Protein AF-A0A9Q0ZAU6-F1 (afdb_monomer)

Secondary structure (DSSP, 8-state):
------PPEEEEEEEEEE--SPPPS-SS--SSPP-B--EEESSTTSEEEPPPBSSSTTS-EEEEEEEEEEETT--HHHHHHHHHHHH--

Mean predicted aligned error: 9.65 Å

Nearest PDB structures (foldseek):
  1wfj-assembly1_A  TM=6.388E-01  e=2.055E-03  Arabidopsis thaliana
  1dji-assembly2_B  TM=6.305E-01  e=2.304E-02  Rattus norvegicus
  1qas-assembly1_A  TM=6.526E-01  e=6.835E-02  Rattus norvegicus
  3l9b-assembly1_A  TM=6.927E-01  e=8.140E-01  Rattus norvegicus
  4rhz-assembly1_B  TM=2.785E-01  e=6.746E+00  Bacillus thuringiensis

Solvent-accessible surface area (backbone atoms only — not comparable to full-atom values): 5796 Å² total; per-residue (Å²): 133,86,78,78,74,84,74,56,71,42,80,47,75,45,81,45,48,67,54,71,77,51,78,68,94,54,96,59,93,64,95,64,73,45,74,44,67,51,78,49,65,88,47,95,87,54,69,48,70,56,66,75,29,62,75,40,48,41,46,28,61,66,71,42,76,48,78,42,82,40,56,65,82,69,47,74,64,60,54,56,53,54,55,53,61,73,70,69,122

pLDDT: mean 80.07, std 16.52, range [38.56, 97.62]

Sequence (89 aa):
MKTSSLRKAIIMEINLISAQDLMSSTSRPSSKPMQTYVVAYIDPMEKAVSRVDRTGNRTPTWNDKFVFSVDEELSVGDLILAWFWRSIG

Organism: NCBI:txid2511006

InterPro domains:
  IPR000008 C2 domain [PF00168] (12-72)
  IPR000008 C2 domain [PS50004] (1-89)
  IPR035892 C2 domain superfamily [G3DSA:2.60.40.150] (10-85)
  IPR035892 C2 domain superfamily [SSF49562] (8-73)

Radius of gyration: 17.77 Å; Cα contacts (8 Å, |Δi|>4): 116; chains: 1; bounding box: 36×32×55 Å

Foldseek 3Di:
DPDPDPFDKDKDKDFAFKAAQADDPDPDDDPAADWDKDWDDPDPVDIDIFDTFRDCRRIGTGRDMDMDTDGPPDDPVVVVVVVVVVVPD

Structure (mmCIF, N/CA/C/O backbone):
data_AF-A0A9Q0ZAU6-F1
#
_entry.id   AF-A0A9Q0ZAU6-F1
#
loop_
_atom_site.group_PDB
_atom_site.id
_atom_site.type_symbol
_atom_site.label_atom_id
_atom_site.label_alt_id
_atom_site.label_comp_id
_atom_site.label_asym_id
_atom_site.label_entity_id
_atom_site.label_seq_id
_atom_site.pdbx_PDB_ins_code
_atom_sit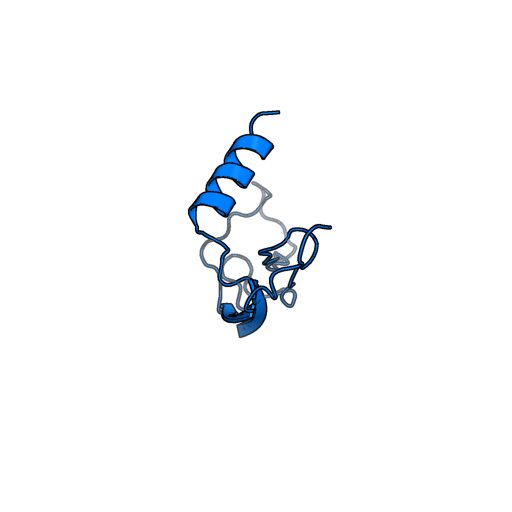e.Cartn_x
_atom_site.Cartn_y
_atom_site.Cartn_z
_atom_site.occupancy
_atom_site.B_iso_or_equiv
_atom_site.auth_seq_id
_atom_site.auth_comp_id
_atom_site.auth_asym_id
_atom_site.auth_atom_id
_atom_site.pdbx_PDB_model_num
ATOM 1 N N . MET A 1 1 ? -13.476 9.405 37.762 1.00 38.56 1 MET A N 1
ATOM 2 C CA . MET A 1 1 ? -13.135 8.114 37.124 1.00 38.56 1 MET A CA 1
ATOM 3 C C . MET A 1 1 ? -13.674 8.157 35.704 1.00 38.56 1 MET A C 1
ATOM 5 O O . MET A 1 1 ? -14.878 8.294 35.552 1.00 38.56 1 MET A O 1
ATOM 9 N N . LYS A 1 2 ? -12.812 8.167 34.678 1.00 42.50 2 LYS A N 1
ATOM 10 C CA . LYS A 1 2 ? -13.266 8.077 33.281 1.00 42.50 2 LYS A CA 1
ATOM 11 C C . LYS A 1 2 ? -13.617 6.616 33.025 1.00 42.50 2 LYS A C 1
ATOM 13 O O . LYS A 1 2 ? -12.729 5.772 33.021 1.00 42.50 2 LYS A O 1
ATOM 18 N N . THR A 1 3 ? -14.902 6.320 32.903 1.00 45.56 3 THR A N 1
ATOM 19 C CA . THR A 1 3 ? -15.393 5.027 32.434 1.00 45.56 3 THR A CA 1
ATOM 20 C C . THR A 1 3 ? -14.882 4.832 31.011 1.00 45.56 3 THR A C 1
ATOM 22 O O . THR A 1 3 ? -15.233 5.591 30.110 1.00 45.56 3 THR A O 1
ATOM 25 N N . SER A 1 4 ? -13.981 3.869 30.812 1.00 53.34 4 SER A N 1
ATOM 26 C CA . SER A 1 4 ? -13.527 3.486 29.479 1.00 53.34 4 SER A CA 1
ATOM 27 C C . SER A 1 4 ? -14.702 2.826 28.767 1.00 53.34 4 SER A C 1
ATOM 29 O O . SER A 1 4 ? -15.021 1.668 29.038 1.00 53.34 4 SER A O 1
ATOM 31 N N . SER A 1 5 ? -15.382 3.582 27.908 1.00 64.06 5 SER A N 1
ATOM 32 C CA . SER A 1 5 ? -16.296 3.005 26.927 1.00 64.06 5 SER A CA 1
ATOM 33 C C . SER A 1 5 ? -15.528 1.941 26.142 1.00 64.06 5 SER A C 1
ATOM 35 O O . SER A 1 5 ? -14.441 2.224 25.630 1.00 64.06 5 SER A O 1
ATOM 37 N N . LEU A 1 6 ? -16.041 0.709 26.106 1.00 64.62 6 LEU A N 1
ATOM 38 C CA . LEU A 1 6 ? -15.524 -0.325 25.217 1.00 64.62 6 LEU A CA 1
ATOM 39 C C . LEU A 1 6 ? -15.874 0.113 23.800 1.00 64.62 6 LEU A C 1
ATOM 41 O O . LEU A 1 6 ? -17.014 -0.028 23.363 1.00 64.62 6 LEU A O 1
ATOM 45 N N . ARG A 1 7 ? -14.898 0.702 23.116 1.00 69.75 7 ARG A N 1
ATOM 46 C CA . ARG A 1 7 ? -15.072 1.120 21.733 1.00 69.75 7 ARG A CA 1
ATOM 47 C C . ARG A 1 7 ? -15.186 -0.118 20.858 1.00 69.75 7 ARG A C 1
ATOM 49 O O . ARG A 1 7 ? -14.379 -1.044 20.972 1.00 69.75 7 ARG A O 1
ATOM 56 N N . LYS A 1 8 ? -16.228 -0.168 20.034 1.00 79.12 8 LYS A N 1
ATOM 57 C CA . LYS A 1 8 ? -16.461 -1.296 19.139 1.00 79.12 8 LYS A CA 1
ATOM 58 C C . LYS A 1 8 ? -15.468 -1.214 17.986 1.00 79.12 8 LYS A C 1
ATOM 60 O O . LYS A 1 8 ? -15.347 -0.183 17.341 1.00 79.12 8 LYS A O 1
ATOM 65 N N . ALA A 1 9 ? -14.748 -2.303 17.747 1.00 83.19 9 ALA A N 1
ATOM 66 C CA . ALA A 1 9 ? -13.823 -2.405 16.631 1.00 83.19 9 ALA A CA 1
ATOM 67 C C . ALA A 1 9 ? -14.521 -3.037 15.421 1.00 83.19 9 ALA A C 1
ATOM 69 O O . ALA A 1 9 ? -15.225 -4.041 15.556 1.00 83.19 9 ALA A O 1
ATOM 70 N N . ILE A 1 10 ? -14.296 -2.470 14.241 1.00 88.50 10 ILE A N 1
ATOM 71 C CA . ILE A 1 10 ? -14.659 -3.052 12.950 1.00 88.50 10 ILE A CA 1
ATOM 72 C C . ILE A 1 10 ? -13.387 -3.446 12.196 1.00 88.50 10 ILE A C 1
ATOM 74 O O . ILE A 1 10 ? -12.334 -2.824 12.340 1.00 88.50 10 ILE A O 1
ATOM 78 N N . ILE A 1 11 ? -13.484 -4.490 11.377 1.00 90.50 11 ILE A N 1
ATOM 79 C CA . ILE A 1 11 ? -12.381 -4.931 10.525 1.00 90.50 11 ILE A CA 1
ATOM 80 C C . ILE A 1 11 ? -12.543 -4.307 9.142 1.00 90.50 11 ILE A C 1
ATOM 82 O O . ILE A 1 11 ? -13.578 -4.469 8.498 1.00 90.50 11 ILE A O 1
ATOM 86 N N . MET A 1 12 ? -11.507 -3.614 8.681 1.00 90.69 12 MET A N 1
ATOM 87 C CA . MET A 1 12 ? -11.421 -3.058 7.337 1.00 90.69 12 MET A CA 1
ATOM 88 C C . MET A 1 12 ? -10.416 -3.858 6.513 1.00 90.69 12 MET A C 1
ATOM 90 O O . MET A 1 12 ? -9.231 -3.898 6.840 1.00 90.69 12 MET A O 1
ATOM 94 N N . GLU A 1 13 ? -10.884 -4.460 5.420 1.00 94.56 13 GLU A N 1
ATOM 95 C CA . GLU A 1 13 ? -10.030 -5.124 4.435 1.00 94.56 13 GLU A CA 1
ATOM 96 C C . GLU A 1 13 ? -9.807 -4.221 3.218 1.00 94.56 13 GLU A C 1
ATOM 98 O O . GLU A 1 13 ? -10.758 -3.757 2.589 1.00 94.56 13 GLU A O 1
ATOM 103 N N . ILE A 1 14 ? -8.546 -4.008 2.848 1.00 93.50 14 ILE A N 1
ATOM 104 C CA . ILE A 1 14 ? -8.145 -3.253 1.660 1.00 93.50 14 ILE A CA 1
ATOM 105 C C . ILE A 1 14 ? -7.418 -4.203 0.714 1.00 93.50 14 ILE A C 1
ATOM 107 O O . ILE A 1 14 ? -6.376 -4.758 1.058 1.00 93.50 14 ILE A O 1
ATOM 111 N N . ASN A 1 15 ? -7.951 -4.369 -0.495 1.00 96.62 15 ASN A N 1
ATOM 112 C CA . ASN A 1 15 ? -7.297 -5.137 -1.551 1.00 96.62 15 ASN A CA 1
ATOM 113 C C . ASN A 1 15 ? -6.458 -4.189 -2.411 1.00 96.62 15 ASN A C 1
ATOM 115 O O . ASN A 1 15 ? -6.991 -3.421 -3.213 1.00 96.62 15 ASN A O 1
ATOM 119 N N . LEU A 1 16 ? -5.142 -4.232 -2.223 1.00 96.44 16 LEU A N 1
ATOM 120 C CA . LEU A 1 16 ? -4.184 -3.460 -2.996 1.00 96.44 16 LEU A CA 1
ATOM 121 C C . LEU A 1 16 ? -3.768 -4.253 -4.235 1.00 96.44 16 LEU A C 1
ATOM 123 O O . LEU A 1 16 ? -2.986 -5.199 -4.159 1.00 96.44 16 LEU A O 1
ATOM 127 N N . ILE A 1 17 ? -4.266 -3.835 -5.393 1.00 97.19 17 ILE A N 1
ATOM 128 C CA . ILE A 1 17 ? -4.033 -4.545 -6.653 1.00 97.19 17 ILE A CA 1
ATOM 129 C C . ILE A 1 17 ? -2.806 -3.970 -7.365 1.00 97.19 17 ILE A C 1
ATOM 131 O O . ILE A 1 17 ? -1.784 -4.644 -7.481 1.00 97.19 17 ILE A O 1
ATOM 135 N N . SER A 1 18 ? -2.870 -2.709 -7.793 1.00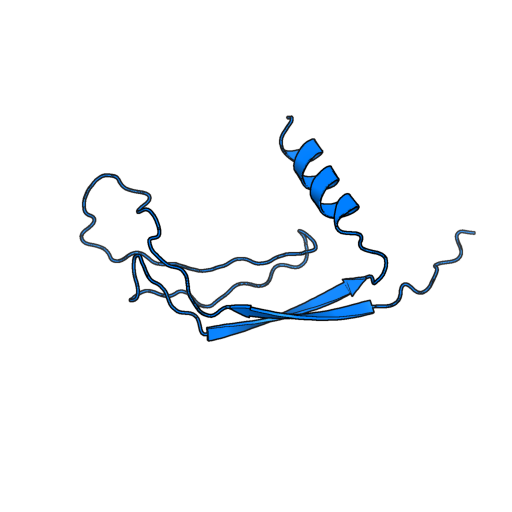 97.31 18 SER A N 1
ATOM 136 C CA . SER A 1 18 ? -1.855 -2.089 -8.654 1.00 97.31 18 SER A CA 1
ATOM 137 C C . SER A 1 18 ? -1.886 -0.564 -8.580 1.00 97.31 18 SER A C 1
ATOM 139 O O . SER A 1 18 ? -2.869 0.016 -8.118 1.00 97.31 18 SER A O 1
ATOM 141 N N . ALA A 1 19 ? -0.858 0.085 -9.127 1.00 96.25 19 ALA A N 1
ATOM 142 C CA . ALA A 1 19 ? -0.885 1.503 -9.481 1.00 96.25 19 ALA A CA 1
ATOM 143 C C . ALA A 1 19 ? -0.608 1.681 -10.979 1.00 96.25 19 ALA A C 1
ATOM 145 O O . ALA A 1 19 ? -0.092 0.777 -11.635 1.00 96.25 19 ALA A O 1
ATOM 146 N N . GLN A 1 20 ? -0.969 2.841 -11.522 1.00 95.38 20 GLN A N 1
ATOM 147 C CA . GLN A 1 20 ? -0.815 3.154 -12.941 1.00 95.38 20 GLN A CA 1
ATOM 148 C C . GLN A 1 20 ? -0.161 4.522 -13.108 1.00 95.38 20 GLN A C 1
ATOM 150 O O . GLN A 1 20 ? -0.348 5.413 -12.280 1.00 95.38 20 GLN A O 1
ATOM 155 N N . ASP A 1 21 ? 0.620 4.657 -14.177 1.00 93.00 21 ASP A N 1
ATOM 156 C CA . ASP A 1 21 ? 1.245 5.904 -14.618 1.00 93.00 21 ASP A CA 1
ATOM 157 C C . ASP A 1 21 ? 2.051 6.669 -13.559 1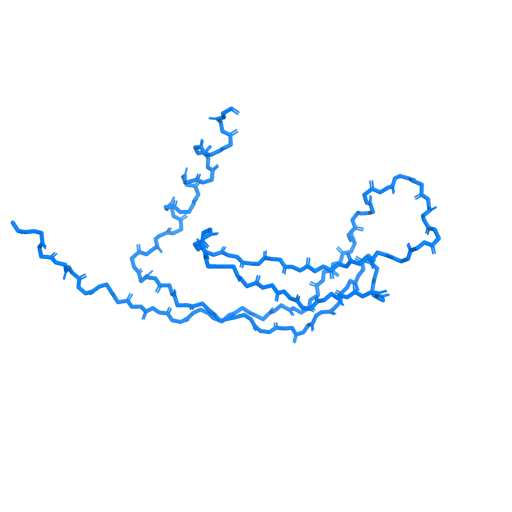.00 93.00 21 ASP A C 1
ATOM 159 O O . ASP A 1 21 ? 2.169 7.895 -13.628 1.00 93.00 21 ASP A O 1
ATOM 163 N N . LEU A 1 22 ? 2.691 5.956 -12.625 1.00 91.06 22 LEU A N 1
ATOM 164 C CA . LEU A 1 22 ? 3.513 6.583 -11.592 1.00 91.06 22 LEU A CA 1
ATOM 165 C C . LEU A 1 22 ? 4.589 7.479 -12.214 1.00 91.06 22 LEU A C 1
ATOM 167 O O . LEU A 1 22 ? 5.312 7.089 -13.138 1.00 91.06 22 LEU A O 1
ATOM 171 N N . MET A 1 23 ? 4.702 8.699 -11.691 1.00 88.19 23 MET A N 1
ATOM 172 C CA . MET A 1 23 ? 5.759 9.612 -12.095 1.00 88.19 23 MET A CA 1
ATOM 173 C C . MET A 1 23 ? 7.089 9.121 -11.536 1.00 88.19 23 MET A C 1
ATOM 175 O O . MET A 1 23 ? 7.231 8.852 -10.343 1.00 88.19 23 MET A O 1
ATOM 179 N N . SER A 1 24 ? 8.082 9.029 -12.414 1.00 78.75 24 SER A N 1
ATOM 180 C CA . SER A 1 24 ? 9.461 8.835 -11.989 1.00 78.75 24 SER A CA 1
ATOM 181 C C . SER A 1 24 ? 9.904 10.056 -11.183 1.00 78.75 24 SER A C 1
ATOM 183 O O . SER A 1 24 ? 9.736 11.189 -11.631 1.00 78.75 24 SER A O 1
ATOM 185 N N . SER A 1 25 ? 10.509 9.831 -10.015 1.00 72.31 25 SER A N 1
ATOM 186 C CA . SER A 1 25 ? 11.091 10.904 -9.197 1.00 72.31 25 SER A CA 1
ATOM 187 C C . SER A 1 25 ? 12.284 11.589 -9.874 1.00 72.31 25 SER A C 1
ATOM 189 O O . SER A 1 25 ? 12.688 12.678 -9.473 1.00 72.31 25 SER A O 1
ATOM 191 N N . THR A 1 26 ? 12.841 10.971 -10.918 1.00 71.56 26 THR A N 1
ATOM 192 C CA . THR A 1 26 ? 13.877 11.553 -11.770 1.00 71.56 26 THR A CA 1
ATOM 193 C C . THR A 1 26 ? 13.298 11.978 -13.115 1.00 71.56 26 THR A C 1
ATOM 195 O O . THR A 1 26 ? 12.643 11.191 -13.802 1.00 71.56 26 THR A O 1
ATOM 198 N N . SER A 1 27 ? 13.608 13.213 -13.518 1.00 67.94 27 SER A N 1
ATOM 199 C CA . SER A 1 27 ? 13.343 13.754 -14.857 1.00 67.94 27 SER A CA 1
ATOM 200 C C . SER A 1 27 ? 14.258 13.161 -15.935 1.00 67.94 27 SER A C 1
ATOM 202 O O . SER A 1 27 ? 13.975 13.295 -17.124 1.00 67.94 27 SER A O 1
ATOM 204 N N . ARG A 1 28 ? 15.353 12.490 -15.544 1.00 66.94 28 ARG A N 1
ATOM 205 C CA . ARG A 1 28 ? 16.233 11.745 -16.455 1.00 66.94 28 ARG A CA 1
ATOM 206 C C . ARG A 1 28 ? 15.868 10.262 -16.492 1.00 66.94 28 ARG A C 1
ATOM 208 O O . ARG A 1 28 ? 15.598 9.704 -15.426 1.00 66.94 28 ARG A O 1
ATOM 215 N N . PRO A 1 29 ? 15.966 9.605 -17.662 1.00 64.12 29 PRO A N 1
ATOM 216 C CA . PRO A 1 29 ? 15.876 8.153 -17.756 1.00 64.12 29 PRO A CA 1
ATOM 217 C C . PRO A 1 29 ? 16.910 7.506 -16.828 1.00 64.12 29 PRO A C 1
ATOM 219 O O . PRO A 1 29 ? 18.114 7.694 -17.006 1.00 64.12 29 PRO A O 1
ATOM 222 N N . SER A 1 30 ? 16.456 6.772 -15.813 1.00 70.56 30 SER A N 1
ATOM 223 C CA . SER A 1 30 ? 17.337 5.928 -15.012 1.00 70.56 30 SER A CA 1
ATOM 224 C C . SER A 1 30 ? 17.484 4.570 -15.685 1.00 70.56 30 SER A C 1
ATOM 226 O O . SER A 1 30 ? 16.503 3.966 -16.105 1.00 70.56 30 SER A O 1
ATOM 228 N N . SER A 1 31 ? 18.708 4.044 -15.732 1.00 74.75 31 SER A N 1
ATOM 229 C CA . SER A 1 31 ? 18.951 2.654 -16.141 1.00 74.75 31 SER A CA 1
ATOM 230 C C . SER A 1 31 ? 18.441 1.635 -15.115 1.00 74.75 31 SER A C 1
ATOM 232 O O . SER A 1 31 ? 18.317 0.453 -15.424 1.00 74.75 31 SER A O 1
ATOM 234 N N . LYS A 1 32 ? 18.148 2.080 -13.885 1.00 82.25 32 LYS A N 1
ATOM 235 C CA . LYS A 1 32 ? 17.584 1.245 -12.821 1.00 82.25 32 LYS A CA 1
ATOM 236 C C . LYS A 1 32 ? 16.050 1.271 -12.879 1.00 82.25 32 LYS A C 1
ATOM 238 O O . LYS A 1 32 ? 15.494 2.368 -12.991 1.00 82.25 32 LYS A O 1
ATOM 243 N N . PRO A 1 33 ? 15.377 0.111 -12.760 1.00 82.94 33 PRO A N 1
ATOM 244 C CA . PRO A 1 33 ? 13.923 0.055 -12.655 1.00 82.94 33 PRO A CA 1
ATOM 245 C C . PRO A 1 33 ? 13.446 0.705 -11.351 1.00 82.94 33 PRO A C 1
ATOM 247 O O . PRO A 1 33 ? 14.143 0.653 -10.331 1.00 82.94 33 PRO A O 1
ATOM 250 N N . MET A 1 34 ? 12.254 1.307 -11.378 1.00 89.06 34 MET A N 1
ATOM 251 C CA . MET A 1 34 ? 11.610 1.808 -10.163 1.00 89.06 34 MET A CA 1
ATOM 252 C C . MET A 1 34 ? 11.321 0.645 -9.209 1.00 89.06 34 MET A C 1
ATOM 254 O O . MET A 1 34 ? 10.880 -0.425 -9.626 1.00 89.06 34 MET A O 1
ATOM 258 N N . GLN A 1 35 ? 11.569 0.874 -7.920 1.00 92.62 35 GLN A N 1
ATOM 259 C CA . GLN A 1 35 ? 11.171 -0.027 -6.844 1.00 92.62 35 GLN A CA 1
ATOM 260 C C . GLN A 1 35 ? 10.030 0.640 -6.095 1.00 92.62 35 GLN A C 1
ATOM 262 O O . GLN A 1 35 ? 10.214 1.710 -5.515 1.00 92.62 35 GLN A O 1
ATOM 267 N N . THR A 1 36 ? 8.849 0.043 -6.155 1.00 94.19 36 THR A N 1
ATOM 268 C CA . THR A 1 36 ? 7.617 0.675 -5.685 1.00 94.19 36 THR A CA 1
ATOM 269 C C . THR A 1 36 ? 6.945 -0.190 -4.634 1.00 94.19 36 THR A C 1
ATOM 271 O O . THR A 1 36 ? 6.933 -1.419 -4.701 1.00 94.19 36 THR A O 1
ATOM 274 N N . TYR A 1 37 ? 6.408 0.466 -3.620 1.00 96.69 37 TYR A N 1
ATOM 275 C CA . TYR A 1 37 ? 5.674 -0.161 -2.535 1.00 96.69 37 TYR A CA 1
ATOM 276 C C . TYR A 1 37 ? 4.650 0.837 -2.012 1.00 96.69 37 TYR A C 1
ATOM 278 O O . TYR A 1 37 ? 4.763 2.044 -2.240 1.00 96.69 37 TYR A O 1
ATOM 286 N N . VAL A 1 38 ? 3.654 0.322 -1.312 1.00 96.81 38 VAL A N 1
ATOM 287 C CA . VAL A 1 38 ? 2.593 1.099 -0.689 1.00 96.81 38 VAL A CA 1
ATOM 288 C C . VAL A 1 38 ? 2.744 1.005 0.814 1.00 96.81 38 VAL A C 1
ATOM 290 O O . VAL A 1 38 ? 3.015 -0.061 1.364 1.00 96.81 38 VAL A O 1
ATOM 293 N N . VAL A 1 39 ? 2.535 2.137 1.473 1.00 95.44 39 VAL A N 1
ATOM 294 C CA . VAL A 1 39 ? 2.324 2.207 2.914 1.00 95.44 39 VAL A CA 1
ATOM 295 C C . VAL A 1 39 ? 0.897 2.687 3.120 1.00 95.44 39 VAL A C 1
ATOM 297 O O . VAL A 1 39 ? 0.550 3.781 2.681 1.00 95.44 39 VAL A O 1
ATOM 300 N N . ALA A 1 40 ? 0.079 1.872 3.773 1.00 91.88 40 ALA A N 1
ATOM 301 C CA . ALA A 1 40 ? -1.283 2.219 4.151 1.00 91.88 40 ALA A CA 1
ATOM 302 C C . ALA A 1 40 ? -1.361 2.324 5.674 1.00 91.88 40 ALA A C 1
ATOM 304 O O . ALA A 1 40 ? -0.807 1.487 6.384 1.00 91.88 40 ALA A O 1
ATOM 305 N N . TYR A 1 41 ? -2.027 3.353 6.184 1.00 88.94 41 TYR A N 1
ATOM 306 C CA . TYR A 1 41 ? -2.217 3.538 7.618 1.00 88.94 41 TYR A CA 1
ATOM 307 C C . TYR A 1 41 ? -3.491 4.326 7.889 1.00 88.94 41 TYR A C 1
ATOM 309 O O . TYR A 1 41 ? -3.855 5.217 7.122 1.00 88.94 41 TYR A O 1
ATOM 317 N N . ILE A 1 42 ? -4.149 3.976 8.990 1.00 83.50 42 ILE A N 1
ATOM 318 C CA . ILE A 1 42 ? -5.334 4.670 9.513 1.00 83.50 42 ILE A CA 1
ATOM 319 C C . ILE A 1 42 ? -4.944 5.377 10.813 1.00 83.50 42 ILE A C 1
ATOM 321 O O . ILE A 1 42 ? -5.209 6.564 10.975 1.00 83.50 42 ILE A O 1
ATOM 325 N N . ASP A 1 43 ? -4.202 4.679 11.675 1.00 78.25 43 ASP A N 1
ATOM 326 C CA . ASP A 1 43 ? -3.421 5.261 12.763 1.00 78.25 43 ASP A CA 1
ATOM 327 C C . ASP A 1 43 ? -1.955 5.396 12.299 1.00 78.25 43 ASP A C 1
ATOM 329 O O . ASP A 1 43 ? -1.383 4.417 11.815 1.00 78.25 43 ASP A O 1
ATOM 333 N N . PRO A 1 44 ? -1.309 6.569 12.428 1.00 74.12 44 PRO A N 1
ATOM 334 C CA . PRO A 1 44 ? 0.115 6.735 12.136 1.00 74.12 44 PRO A CA 1
ATOM 335 C C . PRO A 1 44 ? 1.056 5.738 12.837 1.00 74.12 44 PRO A C 1
ATOM 337 O O . PRO A 1 44 ? 2.181 5.561 12.359 1.00 74.12 44 PRO A O 1
ATOM 340 N N . MET A 1 45 ? 0.631 5.127 13.948 1.00 77.88 45 MET A N 1
ATOM 341 C CA . MET A 1 45 ? 1.370 4.091 14.677 1.00 77.88 45 MET A CA 1
ATOM 342 C C . MET A 1 45 ? 1.192 2.689 14.080 1.00 77.88 45 MET A C 1
ATOM 344 O O . MET A 1 45 ? 2.096 1.868 14.198 1.00 77.88 45 MET A O 1
ATOM 348 N N . GLU A 1 46 ? 0.095 2.439 13.363 1.00 82.88 46 GLU A N 1
ATOM 349 C CA . GLU A 1 46 ? -0.253 1.136 12.787 1.00 82.88 46 GLU A CA 1
ATOM 350 C C . GLU A 1 46 ? -0.204 1.197 11.255 1.00 82.88 46 GLU A C 1
ATOM 352 O O . GLU A 1 46 ? -1.190 1.477 10.563 1.00 82.88 46 GLU A O 1
ATOM 357 N N . LYS A 1 47 ? 0.990 0.949 10.707 1.00 89.94 47 LYS A N 1
ATOM 358 C CA . LYS A 1 47 ? 1.249 0.972 9.261 1.00 89.94 47 LYS A CA 1
ATOM 359 C C . LYS A 1 47 ? 1.274 -0.440 8.685 1.00 89.94 47 LYS A C 1
ATOM 361 O O . LYS A 1 47 ? 2.047 -1.279 9.140 1.00 89.94 47 LYS A O 1
ATOM 366 N N . ALA A 1 48 ? 0.527 -0.663 7.608 1.00 93.19 48 ALA A N 1
ATOM 367 C CA . ALA A 1 48 ? 0.699 -1.813 6.729 1.00 93.19 48 ALA A CA 1
ATOM 368 C C . ALA A 1 48 ? 1.585 -1.431 5.539 1.00 93.19 48 ALA A C 1
ATOM 370 O O . ALA A 1 48 ? 1.478 -0.330 4.992 1.00 93.19 48 ALA A O 1
ATOM 371 N N . VAL A 1 49 ? 2.465 -2.342 5.130 1.00 95.81 49 VAL A N 1
ATOM 372 C CA . VAL A 1 49 ? 3.408 -2.119 4.029 1.00 95.81 49 VAL A CA 1
ATOM 373 C C . VAL A 1 49 ? 3.281 -3.261 3.032 1.00 95.81 49 VAL A C 1
ATOM 375 O O . VAL A 1 49 ? 3.272 -4.428 3.424 1.00 95.81 49 VAL A O 1
ATOM 378 N N . SER A 1 50 ? 3.171 -2.929 1.747 1.00 97.25 50 SER A N 1
ATOM 379 C CA . SER A 1 50 ? 3.143 -3.926 0.676 1.00 97.25 50 SER A CA 1
ATOM 380 C C . SER A 1 50 ? 4.518 -4.554 0.474 1.00 97.25 50 SER A C 1
ATOM 382 O O . SER A 1 50 ? 5.553 -4.062 0.936 1.00 97.25 50 SER A O 1
ATOM 384 N N . ARG A 1 51 ? 4.561 -5.602 -0.342 1.00 96.81 51 ARG A N 1
ATOM 385 C CA . ARG A 1 51 ? 5.821 -6.039 -0.948 1.00 96.81 51 ARG A CA 1
ATOM 386 C C . ARG A 1 51 ? 6.374 -4.954 -1.877 1.00 96.81 51 ARG A C 1
ATOM 388 O O . ARG A 1 51 ? 5.649 -4.080 -2.351 1.00 96.81 51 ARG A O 1
ATOM 395 N N . VAL A 1 52 ? 7.672 -5.025 -2.159 1.00 96.75 52 VAL A N 1
ATOM 396 C CA . VAL A 1 52 ? 8.303 -4.160 -3.164 1.00 96.75 52 VAL A CA 1
ATOM 397 C C . VAL A 1 52 ? 8.123 -4.786 -4.544 1.00 96.75 52 VAL A C 1
ATOM 399 O O . VAL A 1 52 ? 8.689 -5.848 -4.812 1.00 96.75 52 VAL A O 1
ATOM 402 N N . ASP A 1 53 ? 7.397 -4.104 -5.425 1.00 96.12 53 ASP A N 1
ATOM 403 C CA . ASP A 1 53 ? 7.406 -4.376 -6.859 1.00 96.12 53 ASP A CA 1
ATOM 404 C C . ASP A 1 53 ? 8.686 -3.772 -7.455 1.00 96.12 53 ASP A C 1
ATOM 406 O O . ASP A 1 53 ? 9.014 -2.603 -7.232 1.00 96.12 53 ASP A O 1
ATOM 410 N N . ARG A 1 54 ? 9.444 -4.595 -8.184 1.00 94.19 54 ARG A N 1
ATOM 411 C CA . ARG A 1 54 ? 10.708 -4.207 -8.834 1.00 94.19 54 ARG A CA 1
ATOM 412 C C . ARG A 1 54 ? 10.626 -4.260 -10.361 1.00 94.19 54 ARG A C 1
ATOM 414 O O . ARG A 1 54 ? 11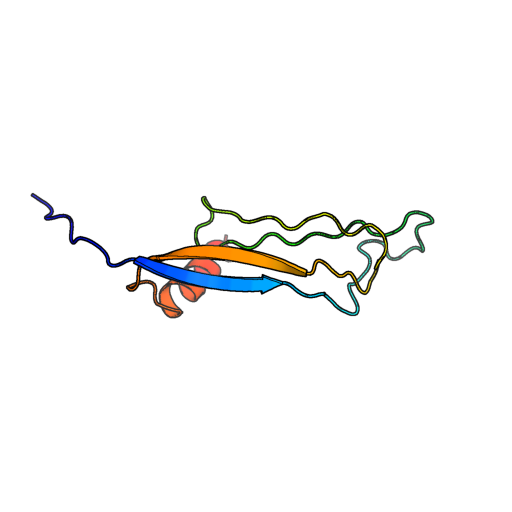.643 -4.083 -11.027 1.00 94.19 54 ARG A O 1
ATOM 421 N N . THR A 1 55 ? 9.454 -4.574 -10.904 1.00 91.88 55 THR A N 1
ATOM 422 C CA . THR A 1 55 ? 9.277 -5.028 -12.291 1.00 91.88 55 THR A CA 1
ATOM 423 C C . THR A 1 55 ? 8.238 -4.217 -13.045 1.00 91.88 55 THR A C 1
ATOM 425 O O . THR A 1 55 ? 8.466 -3.883 -14.202 1.00 91.88 55 THR A O 1
ATOM 428 N N . GLY A 1 56 ? 7.124 -3.863 -12.408 1.00 89.19 56 GLY A N 1
ATOM 429 C CA . GLY A 1 56 ? 6.048 -3.100 -13.028 1.00 89.19 56 GLY A CA 1
ATOM 430 C C . GLY A 1 56 ? 6.384 -1.624 -13.241 1.00 89.19 56 GLY A C 1
ATOM 431 O O . GLY A 1 56 ? 5.713 -0.962 -14.024 1.00 89.19 56 GLY A O 1
ATOM 432 N N . ASN A 1 57 ? 7.463 -1.109 -12.640 1.00 89.69 57 ASN A N 1
ATOM 433 C CA . ASN A 1 57 ? 8.000 0.231 -12.896 1.00 89.69 57 ASN A CA 1
ATOM 434 C C . ASN A 1 57 ? 6.947 1.338 -12.665 1.00 89.69 57 ASN A C 1
ATOM 436 O O . ASN A 1 57 ? 6.608 1.628 -11.520 1.00 89.69 57 ASN A O 1
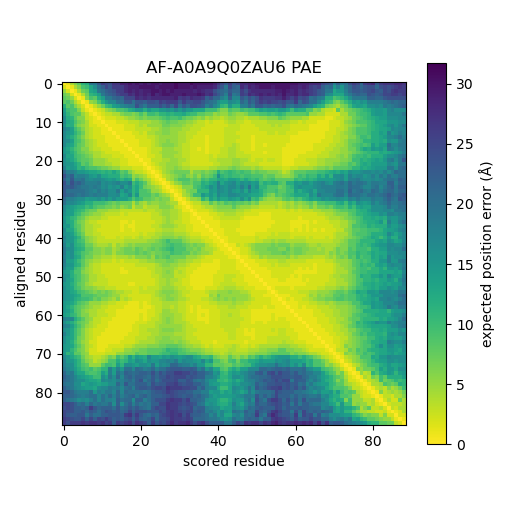ATOM 440 N N . ARG A 1 58 ? 6.406 1.934 -13.736 1.00 91.56 58 ARG A N 1
ATOM 441 C CA . ARG A 1 58 ? 5.342 2.948 -13.657 1.00 91.56 58 ARG A CA 1
ATOM 442 C C . ARG A 1 58 ? 3.950 2.349 -13.432 1.00 91.56 58 ARG A C 1
ATOM 444 O O . ARG A 1 58 ? 3.032 3.074 -13.066 1.00 91.56 58 ARG A O 1
ATOM 451 N N . THR A 1 59 ? 3.805 1.045 -13.643 1.00 94.81 59 THR A N 1
ATOM 452 C CA . THR A 1 59 ? 2.564 0.272 -13.525 1.00 94.81 59 THR A CA 1
ATOM 453 C C . THR A 1 59 ? 2.774 -0.950 -12.613 1.00 94.81 59 THR A C 1
ATOM 455 O O . THR A 1 59 ? 2.725 -2.091 -13.085 1.00 94.81 59 THR A O 1
ATOM 458 N N . PRO A 1 60 ? 3.114 -0.751 -11.326 1.00 96.69 60 PRO A N 1
ATOM 459 C CA . PRO A 1 60 ? 3.396 -1.851 -10.406 1.00 96.69 60 PRO A CA 1
ATOM 460 C C . PRO A 1 6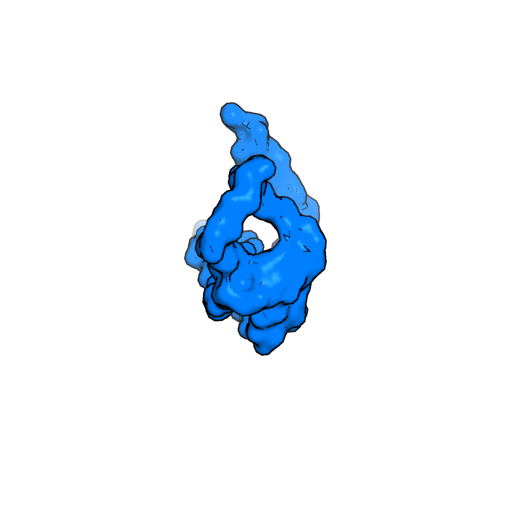0 ? 2.146 -2.629 -10.004 1.00 96.69 60 PRO A C 1
ATOM 462 O O . PRO A 1 60 ? 1.041 -2.083 -9.972 1.00 96.69 60 PRO A O 1
ATOM 465 N N . THR A 1 61 ? 2.336 -3.901 -9.653 1.00 97.00 61 THR A N 1
ATOM 466 C CA . THR A 1 61 ? 1.274 -4.787 -9.159 1.00 97.00 61 THR A CA 1
ATOM 467 C C . THR A 1 61 ? 1.724 -5.466 -7.869 1.00 97.00 61 THR A C 1
ATOM 469 O O . THR A 1 61 ? 2.797 -6.060 -7.816 1.00 97.00 61 THR A O 1
ATOM 472 N N . TRP A 1 62 ? 0.886 -5.410 -6.833 1.00 97.62 62 TRP A N 1
ATOM 473 C CA . TRP A 1 62 ? 1.170 -6.019 -5.530 1.00 97.62 62 TRP A CA 1
ATOM 474 C C . TRP A 1 62 ? 0.285 -7.227 -5.252 1.00 97.62 62 TRP A C 1
ATOM 476 O O . TRP A 1 62 ? 0.794 -8.265 -4.838 1.00 97.62 62 TRP A O 1
ATOM 486 N N . ASN A 1 63 ? -1.019 -7.113 -5.527 1.00 96.56 63 ASN A N 1
ATOM 487 C CA . ASN A 1 63 ? -2.022 -8.113 -5.147 1.00 96.56 63 ASN A CA 1
ATOM 488 C C . ASN A 1 63 ? -1.948 -8.491 -3.656 1.00 96.56 63 ASN A C 1
ATOM 490 O O . ASN A 1 63 ? -2.100 -9.656 -3.282 1.00 96.56 63 ASN A O 1
ATOM 494 N N . ASP A 1 64 ? -1.700 -7.494 -2.809 1.00 96.69 64 ASP A N 1
ATOM 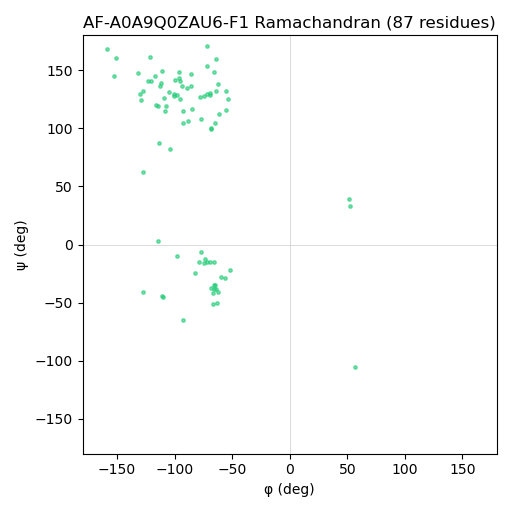495 C CA . ASP A 1 64 ? -1.618 -7.653 -1.363 1.00 96.69 64 ASP A CA 1
ATOM 496 C C . ASP A 1 64 ? -2.975 -7.295 -0.727 1.00 96.69 64 ASP A C 1
ATOM 498 O O . ASP A 1 64 ? -3.706 -6.429 -1.213 1.00 96.69 64 ASP A O 1
ATOM 502 N N . LYS A 1 65 ? -3.318 -7.942 0.390 1.00 96.44 65 LYS A N 1
ATOM 503 C CA . LYS A 1 65 ? -4.474 -7.575 1.219 1.00 96.44 65 LYS A CA 1
ATOM 504 C C . LYS A 1 65 ? -3.979 -6.973 2.528 1.00 96.44 65 LYS A C 1
ATOM 506 O O . LYS A 1 65 ? -3.223 -7.619 3.250 1.00 96.44 65 LYS A O 1
ATOM 511 N N . PHE A 1 66 ?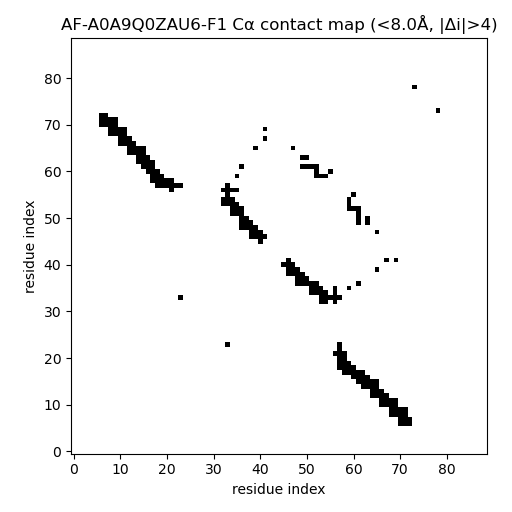 -4.446 -5.774 2.853 1.00 95.19 66 PHE A N 1
ATOM 51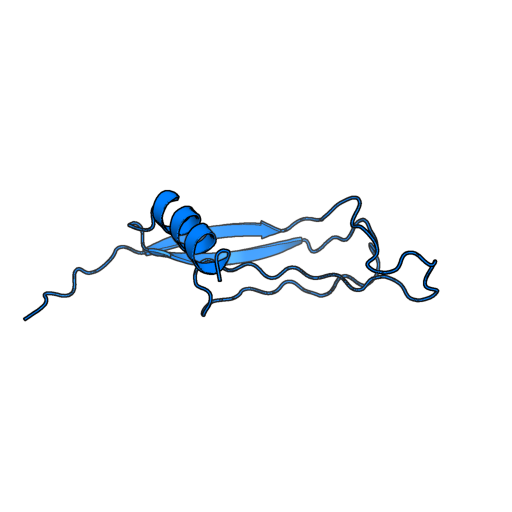2 C CA . PHE A 1 66 ? -4.263 -5.176 4.171 1.00 95.19 66 PHE A CA 1
ATOM 513 C C . PHE A 1 66 ? -5.524 -5.348 5.003 1.00 95.19 66 PHE A C 1
ATOM 515 O O . PHE A 1 66 ? -6.635 -5.247 4.488 1.00 95.19 66 PHE A O 1
ATOM 522 N N . VAL A 1 67 ? -5.340 -5.607 6.292 1.00 92.94 67 VAL A N 1
ATOM 523 C CA . VAL A 1 67 ? -6.429 -5.767 7.251 1.00 92.94 67 VAL A CA 1
ATOM 524 C C . VAL A 1 67 ? -6.132 -4.858 8.429 1.00 92.94 67 VAL A C 1
ATOM 526 O O . VAL A 1 67 ? -5.060 -4.952 9.023 1.00 92.94 67 VAL A O 1
ATOM 529 N N . PHE A 1 68 ? -7.074 -3.980 8.752 1.00 90.31 68 PHE A N 1
ATOM 530 C CA . PHE A 1 68 ? -6.979 -3.055 9.873 1.00 90.31 68 PHE A CA 1
ATOM 531 C C . PHE A 1 68 ? -8.136 -3.292 10.838 1.00 90.31 68 PHE A C 1
ATOM 533 O O . PHE A 1 68 ? -9.269 -3.504 10.410 1.00 90.31 68 PHE A O 1
ATOM 540 N N . SER A 1 69 ? -7.856 -3.217 12.137 1.00 87.88 69 SER A N 1
ATOM 541 C CA . SER A 1 69 ? -8.887 -3.073 13.162 1.00 87.88 69 SER A CA 1
ATOM 542 C C . SER A 1 69 ? -9.067 -1.586 13.422 1.00 87.88 69 SER A C 1
ATOM 544 O O . SER A 1 69 ? -8.134 -0.932 13.884 1.00 87.88 69 SER A O 1
ATOM 546 N N . VAL A 1 70 ? -10.238 -1.046 13.108 1.00 85.31 70 VAL A N 1
ATOM 547 C CA . VAL A 1 70 ? -10.541 0.376 13.281 1.00 85.31 70 VAL A CA 1
ATOM 548 C C . VAL A 1 70 ? -11.671 0.545 14.277 1.00 85.31 70 VAL A C 1
ATOM 550 O O . VAL A 1 70 ? -12.566 -0.288 14.374 1.00 85.31 70 VAL A O 1
ATOM 553 N N . ASP A 1 71 ? -11.606 1.613 15.052 1.00 84.44 71 ASP A N 1
ATOM 554 C CA . ASP A 1 71 ? -12.676 1.986 15.964 1.00 84.44 71 ASP A CA 1
ATOM 555 C C . ASP A 1 71 ? -13.904 2.456 15.163 1.00 84.44 71 ASP A C 1
ATOM 557 O O . ASP A 1 71 ? -13.777 3.258 14.239 1.00 84.44 71 ASP A O 1
ATOM 561 N N . GLU A 1 72 ? -15.083 1.919 15.481 1.00 77.00 72 GLU A N 1
ATOM 562 C CA . GLU A 1 72 ? -16.352 2.207 14.798 1.00 77.00 72 GLU A CA 1
ATOM 563 C C . GLU A 1 72 ? -16.726 3.692 14.871 1.00 77.00 72 GLU A C 1
ATOM 565 O O . GLU A 1 72 ? -17.385 4.204 13.969 1.00 77.00 72 GLU A O 1
ATOM 570 N N . GLU A 1 73 ? -16.282 4.395 15.916 1.00 74.69 73 GLU A N 1
ATOM 571 C CA . GLU A 1 73 ? -16.529 5.830 16.075 1.00 74.69 73 GLU A CA 1
ATOM 572 C C . GLU A 1 73 ? -15.626 6.708 15.192 1.00 74.69 73 GLU A C 1
ATOM 574 O O . GLU A 1 73 ? -15.835 7.920 15.139 1.00 74.69 73 GLU A O 1
ATOM 579 N N . LEU A 1 74 ? -14.640 6.141 14.480 1.00 70.12 74 LEU A N 1
ATOM 580 C CA . LEU A 1 74 ? -13.789 6.912 13.571 1.00 70.12 74 LEU A CA 1
ATOM 581 C C . LEU A 1 74 ? -14.619 7.471 12.414 1.00 70.12 74 LEU A C 1
ATOM 583 O O . LEU A 1 74 ? -14.972 6.764 11.467 1.00 70.12 74 LEU A O 1
ATOM 587 N N . SER A 1 75 ? -14.895 8.773 12.465 1.00 62.53 75 SER A N 1
ATOM 588 C CA . SER A 1 75 ? -15.580 9.468 11.387 1.00 62.53 75 SER A CA 1
ATOM 589 C C . SER A 1 75 ? -14.587 9.921 10.312 1.00 62.53 75 SER A C 1
ATOM 591 O O . SER A 1 75 ? -13.453 10.316 10.588 1.00 62.53 75 SER A O 1
ATOM 593 N N . VAL A 1 76 ? -15.023 9.929 9.048 1.00 58.88 76 VAL A N 1
ATOM 594 C CA . VAL A 1 76 ? -14.237 10.478 7.922 1.00 58.88 76 VAL A CA 1
ATOM 595 C C . VAL A 1 76 ? -13.842 11.946 8.176 1.00 58.88 76 VAL A C 1
ATOM 597 O O . VAL A 1 76 ? -12.793 12.397 7.714 1.00 58.88 76 VAL A O 1
ATOM 600 N N . GLY A 1 77 ? -14.650 12.681 8.949 1.00 56.88 77 GLY A N 1
ATOM 601 C CA . GLY A 1 77 ? -14.368 14.058 9.354 1.00 56.88 77 GLY A CA 1
ATOM 602 C C . GLY A 1 77 ? -13.152 14.185 10.274 1.00 56.88 77 GLY A C 1
ATOM 603 O O . GLY A 1 77 ? -12.350 15.099 10.084 1.00 56.88 77 GLY A O 1
ATOM 604 N N . ASP A 1 78 ? -12.956 13.242 11.197 1.00 60.34 78 ASP A N 1
ATOM 605 C CA . ASP A 1 78 ? -11.806 13.248 12.112 1.00 60.34 78 ASP A CA 1
ATOM 606 C C . ASP A 1 78 ? -10.484 13.041 11.365 1.00 60.34 78 ASP A C 1
ATOM 608 O O . ASP A 1 78 ? -9.472 13.670 11.682 1.00 60.34 78 ASP A O 1
ATOM 612 N N . LEU A 1 79 ? -10.506 12.224 10.307 1.00 60.66 79 LEU A N 1
ATOM 613 C CA . LEU A 1 79 ? -9.349 12.016 9.440 1.00 60.66 79 LEU A CA 1
ATOM 614 C C . LEU A 1 79 ? -9.007 13.298 8.665 1.00 60.66 79 LEU A C 1
ATOM 616 O O . LEU A 1 79 ? -7.867 13.755 8.715 1.00 60.66 79 LEU A O 1
ATOM 620 N N . ILE A 1 80 ? -9.977 13.923 7.987 1.00 59.75 80 ILE A N 1
ATOM 621 C CA . ILE A 1 80 ? -9.730 15.115 7.150 1.00 59.75 80 ILE A CA 1
ATOM 622 C C . ILE A 1 80 ? -9.207 16.299 7.983 1.00 59.75 80 ILE A C 1
ATOM 624 O O . ILE A 1 80 ? -8.271 16.983 7.560 1.00 59.75 80 ILE A O 1
ATOM 628 N N . LEU A 1 81 ? -9.755 16.524 9.180 1.00 55.50 81 LEU A N 1
ATOM 629 C CA . LEU A 1 81 ? -9.324 17.621 10.055 1.00 55.50 81 LEU A CA 1
ATOM 630 C C . LEU A 1 81 ? -7.910 17.405 10.615 1.00 55.50 81 LEU A C 1
ATOM 632 O O . LEU A 1 81 ? -7.129 18.359 10.690 1.00 55.50 81 LEU A O 1
ATOM 636 N N . ALA A 1 82 ? -7.544 16.161 10.942 1.00 60.31 82 ALA A N 1
ATOM 637 C CA . ALA A 1 82 ? -6.190 15.824 11.379 1.00 60.31 82 ALA A CA 1
ATOM 638 C C . ALA A 1 82 ? -5.144 16.066 10.276 1.00 60.31 82 ALA A C 1
ATOM 640 O O . ALA A 1 82 ? -4.047 16.557 10.556 1.00 60.31 82 ALA A O 1
ATOM 641 N N . TRP A 1 83 ? -5.482 15.769 9.017 1.00 57.75 83 TRP A N 1
ATOM 642 C CA . TRP A 1 83 ? -4.629 16.081 7.866 1.00 57.75 83 TRP A CA 1
ATOM 643 C C . TRP A 1 83 ? -4.487 17.591 7.640 1.00 57.75 83 TRP A C 1
ATOM 645 O O . TRP A 1 83 ? -3.374 18.058 7.393 1.00 57.75 83 TRP A O 1
ATOM 655 N N . PHE A 1 84 ? -5.575 18.358 7.779 1.00 55.09 84 PHE A N 1
ATOM 656 C CA . PHE A 1 84 ? -5.548 19.810 7.590 1.00 55.09 84 PHE A CA 1
ATOM 657 C C . PHE A 1 84 ? -4.635 20.495 8.616 1.00 55.09 84 PHE A C 1
ATOM 659 O O . PHE A 1 84 ? -3.725 21.214 8.221 1.00 55.09 84 PHE A O 1
ATOM 666 N N . TRP A 1 85 ? -4.780 20.202 9.914 1.00 56.94 85 TRP A N 1
ATOM 667 C CA . TRP A 1 85 ? -3.945 20.818 10.958 1.00 56.94 85 TRP A CA 1
ATOM 668 C C . TRP A 1 85 ? -2.455 20.448 10.853 1.00 56.94 85 TRP A C 1
ATOM 670 O O . TRP A 1 85 ? -1.596 21.283 11.115 1.00 56.94 85 TRP A O 1
ATOM 680 N N . ARG A 1 86 ? -2.114 19.221 10.426 1.00 55.72 86 ARG A N 1
ATOM 681 C CA . ARG A 1 86 ? -0.707 18.789 10.277 1.00 55.72 86 ARG A CA 1
ATOM 682 C C . ARG A 1 86 ? 0.004 19.386 9.056 1.00 55.72 86 ARG A C 1
ATOM 684 O O . ARG A 1 86 ? 1.226 19.302 8.998 1.00 55.72 86 ARG A O 1
ATOM 691 N N . SER A 1 87 ? -0.731 19.949 8.094 1.00 49.69 87 SER A N 1
ATOM 692 C CA . SER A 1 87 ? -0.165 20.541 6.871 1.00 49.69 87 SER A CA 1
ATOM 693 C C . SER A 1 87 ? -0.011 22.065 6.931 1.00 49.69 87 SER A C 1
ATOM 695 O O . SER A 1 87 ? 0.615 22.638 6.041 1.00 49.69 87 SER A O 1
ATOM 697 N N . ILE A 1 88 ? -0.568 22.717 7.954 1.00 46.66 88 ILE A N 1
ATOM 698 C CA . ILE A 1 88 ? -0.336 24.130 8.278 1.00 46.66 88 ILE A CA 1
ATOM 699 C C . ILE A 1 88 ? 0.610 24.181 9.479 1.00 46.66 88 ILE A C 1
ATOM 701 O O . ILE A 1 88 ? 0.192 24.291 10.629 1.00 46.66 88 ILE A O 1
ATOM 705 N N . GLY A 1 89 ? 1.898 24.045 9.181 1.00 49.19 89 GLY A N 1
ATOM 706 C CA . GLY A 1 89 ? 3.019 24.249 10.091 1.00 49.19 89 GLY A CA 1
ATOM 707 C C . GLY A 1 89 ? 4.218 24.719 9.295 1.00 49.19 89 GLY A C 1
ATOM 708 O O . GLY A 1 89 ? 4.621 23.959 8.387 1.00 49.19 89 GLY A O 1
#